Protein AF-A0A1H4WAS4-F1 (afdb_monomer_lite)

Sequence (135 aa):
MYQYRGNKPPATPAHDGMDPRARLAQAVQTIHRLKRAPAIRRWENVMRTPSPPPTVPNSRGKHRLNPAFTEWMMGQPAGWITAVDISANDQIKACGNGVVTQQALEALHRMAARQEQEGGADVSPRQAAVGEGLR

pLDDT: mean 79.79, std 19.8, range [29.06, 97.81]

Foldseek 3Di:
DDDPPDPDPPPDPPPPPDDPVVVVVVVVVVVVCVVCVVVQVVLCVVLVHHQDDQWDADPVRDTDGDLQNLCSVLSHDGCPQVVDPDDSVVSNVVSVPDHSPVVVVVVVVVVVVVVVVVVVPDPDPPPPPPPPDDD

Structure (mmCIF, N/CA/C/O backbone):
data_AF-A0A1H4WAS4-F1
#
_entry.id   AF-A0A1H4WAS4-F1
#
loop_
_atom_site.group_PDB
_atom_site.id
_atom_site.type_symbol
_atom_site.label_atom_id
_atom_site.label_alt_id
_atom_site.label_comp_id
_atom_site.label_asym_id
_atom_site.label_entity_id
_atom_site.label_seq_id
_atom_site.pdbx_PDB_ins_code
_atom_site.Cartn_x
_atom_site.Cartn_y
_atom_site.Cartn_z
_atom_site.occupancy
_atom_site.B_iso_or_equiv
_atom_site.auth_seq_id
_atom_site.auth_comp_id
_atom_site.auth_asym_id
_atom_site.auth_atom_id
_atom_site.pdbx_PDB_model_num
ATOM 1 N N . MET A 1 1 ? 17.628 -63.575 -19.846 1.00 36.03 1 MET A N 1
ATOM 2 C CA . MET A 1 1 ? 18.414 -62.565 -20.589 1.00 36.03 1 MET A CA 1
ATOM 3 C C . MET A 1 1 ? 17.472 -61.420 -20.952 1.00 36.03 1 MET A C 1
ATOM 5 O O . MET A 1 1 ? 16.776 -61.504 -21.952 1.00 36.03 1 MET A O 1
ATOM 9 N N . TYR A 1 2 ? 17.326 -60.425 -20.072 1.00 29.06 2 TYR A N 1
ATOM 10 C CA . TYR A 1 2 ? 16.412 -59.294 -20.284 1.00 29.06 2 TYR A CA 1
ATOM 11 C C . TYR A 1 2 ? 17.121 -58.235 -21.132 1.00 29.06 2 TYR A C 1
ATOM 13 O O . TYR A 1 2 ? 18.155 -57.711 -20.724 1.00 29.06 2 TYR A O 1
ATOM 21 N N . GLN A 1 3 ? 16.591 -57.939 -22.320 1.00 35.59 3 GLN A N 1
ATOM 22 C CA . GLN A 1 3 ? 17.115 -56.866 -23.159 1.00 35.59 3 GLN A CA 1
ATOM 23 C C . GLN A 1 3 ? 16.682 -55.514 -22.586 1.00 35.59 3 GLN A C 1
ATOM 25 O O . GLN A 1 3 ? 15.505 -55.157 -22.611 1.00 35.59 3 GLN A O 1
ATOM 30 N N . TYR A 1 4 ? 17.645 -54.762 -22.061 1.00 29.55 4 TYR A N 1
ATOM 31 C CA . TYR A 1 4 ? 17.459 -53.378 -21.646 1.00 29.55 4 TYR A CA 1
ATOM 32 C C . TYR A 1 4 ? 17.388 -52.505 -22.909 1.00 29.55 4 TYR A C 1
ATOM 34 O O . TYR A 1 4 ? 18.414 -52.148 -23.487 1.00 29.55 4 TYR A O 1
ATOM 42 N N . ARG A 1 5 ? 16.176 -52.181 -23.384 1.00 42.06 5 ARG A N 1
ATOM 43 C CA . ARG A 1 5 ? 15.999 -51.085 -24.349 1.00 42.06 5 ARG A CA 1
ATOM 44 C C . ARG A 1 5 ? 16.389 -49.795 -23.636 1.00 42.06 5 ARG A C 1
ATOM 46 O O . ARG A 1 5 ? 15.669 -49.332 -22.756 1.00 42.06 5 ARG A O 1
ATOM 53 N N . GLY A 1 6 ? 17.537 -49.233 -24.002 1.00 42.88 6 GLY A N 1
ATOM 54 C CA . GLY A 1 6 ? 17.961 -47.920 -23.538 1.00 42.88 6 GLY A CA 1
ATOM 55 C C . GLY A 1 6 ? 16.959 -46.863 -23.987 1.00 42.88 6 GLY A C 1
ATOM 56 O O . GLY A 1 6 ? 17.006 -46.404 -25.126 1.00 42.88 6 GLY A O 1
ATOM 57 N N . ASN A 1 7 ? 16.053 -46.466 -23.095 1.00 43.25 7 ASN A N 1
ATOM 58 C CA . ASN A 1 7 ? 15.333 -45.213 -23.257 1.00 43.25 7 ASN A CA 1
ATOM 59 C C . ASN A 1 7 ? 16.370 -44.095 -23.152 1.00 43.25 7 ASN A C 1
ATOM 61 O O . ASN A 1 7 ? 16.892 -43.816 -22.072 1.00 43.25 7 ASN A O 1
ATOM 65 N N . LYS A 1 8 ? 16.694 -43.481 -24.294 1.00 42.25 8 LYS A N 1
ATOM 66 C CA . LYS A 1 8 ? 17.424 -42.215 -24.335 1.00 42.25 8 LYS A CA 1
ATOM 67 C C . LYS A 1 8 ? 16.686 -41.253 -23.390 1.00 42.25 8 LYS A C 1
ATOM 69 O O . LYS A 1 8 ? 15.464 -41.140 -23.527 1.00 42.25 8 LYS A O 1
ATOM 74 N N . PRO A 1 9 ? 17.362 -40.616 -22.416 1.00 47.09 9 PRO A N 1
ATOM 75 C CA . PRO A 1 9 ? 16.702 -39.637 -21.564 1.00 47.09 9 PRO A CA 1
ATOM 76 C C . PRO A 1 9 ? 16.017 -38.591 -22.456 1.00 47.09 9 PRO A C 1
ATOM 78 O O . PRO A 1 9 ? 16.538 -38.300 -23.543 1.00 47.09 9 PRO A O 1
ATOM 81 N N . PRO A 1 10 ? 14.846 -38.063 -22.052 1.00 54.69 10 PRO A N 1
ATOM 82 C CA . PRO A 1 10 ? 14.182 -37.014 -22.812 1.00 54.69 10 PRO A CA 1
ATOM 83 C C . PRO A 1 10 ? 15.197 -35.907 -23.082 1.00 54.69 10 PRO A C 1
ATOM 85 O O . PRO A 1 10 ? 15.991 -35.567 -22.201 1.00 54.69 10 PRO A O 1
ATOM 88 N N . ALA A 1 11 ? 15.218 -35.411 -24.320 1.00 48.88 11 ALA A N 1
ATOM 89 C CA . ALA A 1 11 ? 16.134 -34.356 -24.718 1.00 48.88 11 ALA A CA 1
ATOM 90 C C . ALA A 1 11 ? 16.062 -33.229 -23.683 1.00 48.88 11 ALA A C 1
ATOM 92 O O . ALA A 1 11 ? 14.972 -32.739 -23.380 1.00 48.88 11 ALA A O 1
ATOM 93 N N . THR A 1 12 ? 17.213 -32.856 -23.118 1.00 56.09 12 THR A N 1
ATOM 94 C CA . THR A 1 12 ? 17.333 -31.661 -22.286 1.00 56.09 12 THR A CA 1
ATOM 95 C C . THR A 1 12 ? 16.646 -30.524 -23.044 1.00 56.09 12 THR A C 1
ATOM 97 O O . THR A 1 12 ? 16.983 -30.335 -24.220 1.00 56.09 12 THR A O 1
ATOM 100 N N . PRO A 1 13 ? 15.661 -29.812 -22.455 1.00 53.53 13 PRO A N 1
ATOM 101 C CA . PRO A 1 13 ? 15.037 -28.698 -23.148 1.00 53.53 13 PRO A CA 1
ATOM 102 C C . PRO A 1 13 ? 16.149 -27.766 -23.616 1.00 53.53 13 PRO A C 1
ATOM 104 O O . PRO A 1 13 ? 17.082 -27.497 -22.853 1.00 53.53 13 PRO A O 1
ATOM 107 N N . ALA A 1 14 ? 16.091 -27.364 -24.890 1.00 54.62 14 ALA A N 1
ATOM 108 C CA . ALA A 1 14 ? 17.076 -26.476 -25.488 1.00 54.62 14 ALA A CA 1
ATOM 109 C C . ALA A 1 14 ? 17.350 -25.329 -24.511 1.00 54.62 14 ALA A C 1
ATOM 111 O O . ALA A 1 14 ? 16.407 -24.697 -24.031 1.00 54.62 14 ALA A O 1
ATOM 112 N N . HIS A 1 15 ? 18.621 -25.116 -24.161 1.00 54.97 15 HIS A N 1
ATOM 113 C CA . HIS A 1 15 ? 19.000 -24.008 -23.298 1.00 54.97 15 HIS A CA 1
ATOM 114 C C . HIS A 1 15 ? 18.486 -22.726 -23.959 1.00 54.97 15 HIS A C 1
ATOM 116 O O . HIS A 1 15 ? 19.026 -22.299 -24.973 1.00 54.97 15 HIS A O 1
ATOM 122 N N . ASP A 1 16 ? 17.456 -22.118 -23.374 1.00 66.75 16 ASP A N 1
ATOM 123 C CA . ASP A 1 16 ? 16.854 -20.821 -23.729 1.00 66.75 16 ASP A CA 1
ATOM 124 C C . ASP A 1 16 ? 17.844 -19.631 -23.654 1.00 66.75 16 ASP A C 1
ATOM 126 O O . ASP A 1 16 ? 17.442 -18.476 -23.566 1.00 66.75 16 ASP A O 1
ATOM 130 N N . GLY A 1 17 ? 19.154 -19.900 -23.635 1.00 69.56 17 GLY A N 1
ATOM 131 C CA . GLY A 1 17 ? 20.230 -18.924 -23.496 1.00 69.56 17 GLY A CA 1
ATOM 132 C C . GLY A 1 17 ? 20.356 -18.315 -22.100 1.00 69.56 17 GLY A C 1
ATOM 133 O O . GLY A 1 17 ? 21.346 -17.642 -21.831 1.00 69.56 17 GLY A O 1
ATOM 134 N N . MET A 1 18 ? 19.408 -18.557 -21.188 1.00 63.59 18 MET A N 1
ATOM 135 C CA . MET A 1 18 ? 19.419 -17.916 -19.878 1.00 63.59 18 MET A CA 1
ATOM 136 C C . MET A 1 18 ? 20.540 -18.479 -18.994 1.00 63.59 18 MET A C 1
ATOM 138 O O . MET A 1 18 ? 20.740 -19.695 -18.907 1.00 63.59 18 MET A O 1
ATOM 142 N N . ASP A 1 19 ? 21.256 -17.605 -18.288 1.00 84.38 19 ASP A N 1
ATOM 143 C CA . ASP A 1 19 ? 22.200 -18.008 -17.242 1.00 84.38 19 ASP A CA 1
ATOM 144 C C . ASP A 1 19 ? 21.472 -18.898 -16.205 1.00 84.38 19 ASP A C 1
ATOM 146 O O . ASP A 1 19 ? 20.433 -18.487 -15.669 1.00 84.38 19 ASP A O 1
ATOM 150 N N . PRO A 1 20 ? 21.971 -20.113 -15.894 1.00 76.25 20 PRO A N 1
ATOM 151 C CA . PRO A 1 20 ? 21.416 -20.975 -14.850 1.00 76.25 20 PRO A CA 1
ATOM 152 C C . PRO A 1 20 ? 21.151 -20.267 -13.513 1.00 76.25 20 PRO A C 1
ATOM 154 O O . PRO A 1 20 ? 20.151 -20.566 -12.855 1.00 76.25 20 PRO A O 1
ATOM 157 N N . ARG A 1 21 ? 21.987 -19.293 -13.122 1.00 73.44 21 ARG A N 1
ATOM 158 C CA . ARG A 1 21 ? 21.761 -18.500 -11.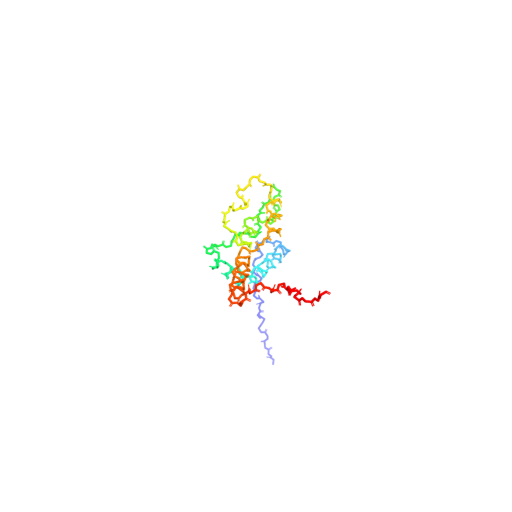899 1.00 73.44 21 ARG A CA 1
ATOM 159 C C . ARG A 1 21 ? 20.552 -17.582 -12.027 1.00 73.44 21 ARG A C 1
ATOM 161 O O . ARG A 1 21 ? 19.767 -17.464 -11.086 1.00 73.44 21 ARG A O 1
ATOM 168 N N . ALA A 1 22 ? 20.369 -16.972 -13.192 1.00 72.94 22 ALA A N 1
ATOM 169 C CA . ALA A 1 22 ? 19.217 -16.127 -13.464 1.00 72.94 22 ALA A CA 1
ATOM 170 C C . ALA A 1 22 ? 17.912 -16.942 -13.533 1.00 72.94 22 ALA A C 1
ATOM 172 O O . ALA A 1 22 ? 16.896 -16.500 -12.994 1.00 72.94 22 ALA A O 1
ATOM 173 N N . ARG A 1 23 ? 17.949 -18.173 -14.073 1.00 71.06 23 ARG A N 1
ATOM 174 C CA . ARG A 1 23 ? 16.802 -19.103 -14.012 1.00 71.06 23 ARG A CA 1
ATOM 175 C C . ARG A 1 23 ? 16.411 -19.430 -12.570 1.00 71.06 23 ARG A C 1
ATOM 177 O O . ARG A 1 23 ? 15.233 -19.355 -12.226 1.00 71.06 23 ARG A O 1
ATOM 184 N N . LEU A 1 24 ? 17.387 -19.751 -11.714 1.00 65.88 24 LEU A N 1
ATOM 185 C CA . LEU A 1 24 ? 17.131 -20.030 -10.298 1.00 65.88 24 LEU A CA 1
ATOM 186 C C . LEU A 1 24 ? 16.523 -18.811 -9.588 1.00 65.88 24 LEU A C 1
ATOM 188 O O . LEU A 1 24 ? 15.538 -18.950 -8.864 1.00 65.88 24 LEU A O 1
ATOM 192 N N . ALA A 1 25 ? 17.057 -17.612 -9.834 1.00 68.75 25 ALA A N 1
ATOM 193 C CA . ALA A 1 25 ? 16.523 -16.376 -9.267 1.00 68.75 25 ALA A CA 1
ATOM 194 C C . ALA A 1 25 ? 15.061 -16.130 -9.683 1.00 68.75 25 ALA A C 1
ATOM 196 O O . ALA A 1 25 ? 14.225 -15.797 -8.838 1.00 68.75 25 ALA A O 1
ATOM 197 N N . GLN A 1 26 ? 14.723 -16.349 -10.957 1.00 73.12 26 GLN A N 1
ATOM 198 C CA . GLN A 1 26 ? 13.359 -16.178 -11.456 1.00 73.12 26 GLN A CA 1
ATOM 199 C C . GLN A 1 26 ? 12.391 -17.243 -10.920 1.00 73.12 26 GLN A C 1
ATOM 201 O O . GLN A 1 26 ? 11.256 -16.920 -10.555 1.00 73.12 26 GLN A O 1
ATOM 206 N N . ALA A 1 27 ? 12.838 -18.495 -10.792 1.00 64.94 27 ALA A N 1
ATOM 207 C CA . ALA A 1 27 ? 12.056 -19.565 -10.176 1.00 64.94 27 ALA A CA 1
ATOM 208 C C . ALA A 1 27 ? 11.753 -19.264 -8.697 1.00 64.94 27 ALA A C 1
ATOM 210 O O . ALA A 1 27 ? 10.601 -19.351 -8.274 1.00 64.94 27 ALA A O 1
ATOM 211 N N . VAL A 1 28 ? 12.751 -18.818 -7.924 1.00 66.69 28 VAL A N 1
ATOM 212 C CA . VAL A 1 28 ? 12.579 -18.426 -6.513 1.00 66.69 28 VAL A CA 1
ATOM 213 C C . VAL A 1 28 ? 11.608 -17.250 -6.372 1.00 66.69 28 VAL A C 1
ATOM 215 O O . VAL A 1 28 ? 10.709 -17.289 -5.528 1.00 66.69 28 VAL A O 1
ATOM 218 N N . GLN A 1 29 ? 11.723 -16.223 -7.220 1.00 69.38 29 GLN A N 1
ATOM 219 C CA . GLN A 1 29 ? 10.774 -15.103 -7.232 1.00 69.38 29 GLN A CA 1
ATOM 220 C C . GLN A 1 29 ? 9.348 -15.558 -7.563 1.00 69.38 29 GLN A C 1
ATOM 222 O O . GLN A 1 29 ? 8.391 -15.116 -6.922 1.00 6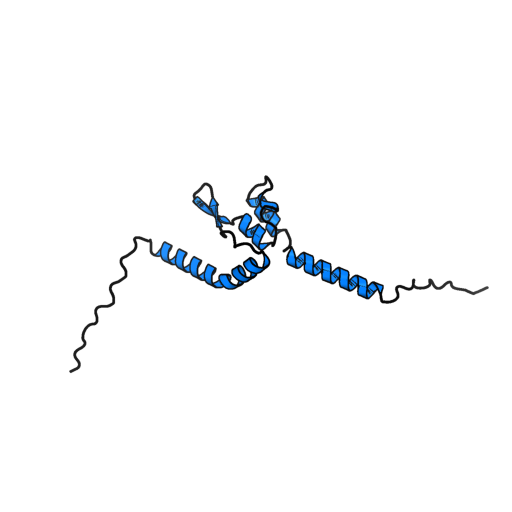9.38 29 GLN A O 1
ATOM 227 N N . THR A 1 30 ? 9.204 -16.479 -8.517 1.00 68.12 30 THR A N 1
ATOM 228 C CA . THR A 1 30 ? 7.911 -17.064 -8.890 1.00 68.12 30 THR A CA 1
ATOM 229 C C . THR A 1 30 ? 7.304 -17.837 -7.719 1.00 68.12 30 THR A C 1
ATOM 231 O O . THR A 1 30 ? 6.153 -17.593 -7.365 1.00 68.12 30 THR A O 1
ATOM 234 N N . ILE A 1 31 ? 8.082 -18.686 -7.040 1.00 66.81 31 ILE A N 1
ATOM 235 C CA . ILE A 1 31 ? 7.636 -19.435 -5.853 1.00 66.81 31 ILE A CA 1
ATOM 236 C C . ILE A 1 31 ? 7.191 -18.482 -4.733 1.00 66.81 31 ILE A C 1
ATOM 238 O O . ILE A 1 31 ? 6.126 -18.673 -4.143 1.00 66.81 31 ILE A O 1
ATOM 242 N N . HIS A 1 32 ? 7.950 -17.417 -4.458 1.00 69.62 32 HIS A N 1
ATOM 243 C CA . HIS A 1 32 ? 7.567 -16.414 -3.459 1.00 69.62 32 HIS A CA 1
ATOM 244 C C . HIS A 1 32 ? 6.270 -15.682 -3.818 1.00 69.62 32 HIS A C 1
ATOM 246 O O . HIS A 1 32 ? 5.430 -15.455 -2.941 1.00 69.62 32 HIS A O 1
ATOM 252 N N . ARG A 1 33 ? 6.079 -15.345 -5.099 1.00 68.38 33 ARG A N 1
ATOM 253 C CA . ARG A 1 33 ? 4.837 -14.739 -5.590 1.00 68.38 33 ARG A CA 1
ATOM 254 C C . ARG A 1 33 ? 3.660 -15.692 -5.414 1.00 68.38 33 ARG A C 1
ATOM 256 O O . ARG A 1 33 ? 2.636 -15.286 -4.872 1.00 68.38 33 ARG A O 1
ATOM 263 N N . LEU A 1 34 ? 3.821 -16.958 -5.797 1.00 72.81 34 LEU A N 1
ATOM 264 C CA . LEU A 1 34 ? 2.788 -17.986 -5.654 1.00 72.81 34 LEU A CA 1
ATOM 265 C C . LEU A 1 34 ? 2.410 -18.212 -4.185 1.00 72.81 34 LEU A C 1
ATOM 267 O O . LEU A 1 34 ? 1.224 -18.255 -3.864 1.00 72.81 34 LEU A O 1
ATOM 271 N N . LYS A 1 35 ? 3.393 -18.240 -3.276 1.00 84.12 35 LYS A N 1
ATOM 272 C CA . LYS A 1 35 ? 3.160 -18.373 -1.828 1.00 84.12 35 LYS A CA 1
ATOM 273 C C . LYS A 1 35 ? 2.304 -17.237 -1.255 1.00 84.12 35 LYS A C 1
ATOM 275 O O . LYS A 1 35 ? 1.513 -17.465 -0.345 1.00 84.12 35 LYS A O 1
ATOM 280 N N . ARG A 1 36 ? 2.450 -16.012 -1.771 1.00 82.25 36 ARG A N 1
ATOM 281 C CA . ARG A 1 36 ? 1.699 -14.827 -1.308 1.00 82.25 36 ARG A CA 1
ATOM 282 C C . ARG A 1 36 ? 0.417 -14.567 -2.104 1.00 82.25 36 ARG A C 1
ATOM 284 O O . ARG A 1 36 ? -0.410 -13.773 -1.665 1.00 82.25 36 ARG A O 1
ATOM 291 N N . ALA A 1 37 ? 0.213 -15.250 -3.230 1.00 87.38 37 ALA A N 1
ATOM 292 C CA . ALA A 1 37 ? -0.906 -15.013 -4.138 1.00 87.38 37 ALA A CA 1
ATOM 293 C C . ALA A 1 37 ? -2.300 -15.092 -3.476 1.00 87.38 37 ALA A C 1
ATOM 295 O O . ALA A 1 37 ? -3.131 -14.241 -3.788 1.00 87.38 37 ALA A O 1
ATOM 296 N N . PRO A 1 38 ? -2.591 -16.017 -2.535 1.00 93.12 38 PRO A N 1
ATOM 297 C CA . PRO A 1 38 ? -3.882 -16.016 -1.841 1.00 93.12 38 PRO A CA 1
ATOM 298 C C . PRO A 1 38 ? -4.118 -14.766 -0.983 1.00 93.12 38 PRO A C 1
ATOM 300 O O . PRO A 1 38 ? -5.247 -14.297 -0.874 1.00 93.12 38 PRO A O 1
ATOM 303 N N . ALA A 1 39 ? -3.070 -14.217 -0.361 1.00 92.31 39 ALA A N 1
ATOM 304 C CA . ALA A 1 39 ? -3.175 -12.983 0.416 1.00 92.31 39 ALA A CA 1
ATOM 305 C C . ALA A 1 39 ? -3.388 -11.773 -0.499 1.00 92.31 39 ALA A C 1
ATOM 307 O O . ALA A 1 39 ? -4.272 -10.967 -0.228 1.00 92.31 39 ALA A O 1
ATOM 308 N N . ILE A 1 40 ? -2.647 -11.712 -1.610 1.00 92.38 40 ILE A N 1
ATOM 309 C CA . ILE A 1 40 ? -2.797 -10.662 -2.623 1.00 92.38 40 ILE A CA 1
ATOM 310 C C . ILE A 1 40 ? -4.231 -10.647 -3.159 1.00 92.38 40 ILE A C 1
ATOM 312 O O . ILE A 1 40 ? -4.876 -9.614 -3.071 1.00 92.38 40 ILE A O 1
ATOM 316 N N . ARG A 1 41 ? -4.779 -11.796 -3.582 1.00 94.38 41 ARG A N 1
ATOM 317 C CA . ARG A 1 41 ? -6.161 -11.880 -4.093 1.00 94.38 41 ARG A CA 1
ATOM 318 C C . ARG A 1 41 ? -7.214 -11.432 -3.083 1.00 94.38 41 ARG A C 1
ATOM 320 O O . ARG A 1 41 ? -8.171 -10.753 -3.439 1.00 94.38 41 ARG A O 1
ATOM 327 N N . ARG A 1 42 ? -7.057 -11.813 -1.809 1.00 96.06 42 ARG A N 1
ATOM 328 C CA . ARG A 1 42 ? -7.962 -11.341 -0.749 1.00 96.06 42 ARG A CA 1
ATOM 329 C C . ARG A 1 42 ? -7.901 -9.824 -0.615 1.00 96.06 42 ARG A C 1
ATOM 331 O O . ARG A 1 42 ? -8.944 -9.196 -0.489 1.00 96.06 42 ARG A O 1
ATOM 338 N N . TRP A 1 43 ? -6.703 -9.250 -0.668 1.00 95.88 43 TRP A N 1
ATOM 339 C CA . TRP A 1 43 ? -6.536 -7.807 -0.562 1.00 95.88 43 TRP A CA 1
ATOM 340 C C . TRP A 1 43 ? -7.025 -7.059 -1.804 1.00 95.88 43 TRP A C 1
ATOM 342 O O . TRP A 1 43 ? -7.675 -6.037 -1.656 1.00 95.88 43 TRP A O 1
ATOM 352 N N . GLU A 1 44 ? -6.837 -7.600 -3.009 1.00 96.56 44 GLU A N 1
ATOM 353 C CA . GLU A 1 44 ? -7.422 -7.058 -4.247 1.00 96.56 44 GLU A CA 1
ATOM 354 C C . GLU A 1 44 ? -8.950 -6.974 -4.160 1.00 96.56 44 GLU A C 1
ATOM 356 O O . GLU A 1 44 ? -9.533 -5.964 -4.549 1.00 96.56 44 GLU A O 1
ATOM 361 N N . ASN A 1 45 ? -9.600 -7.984 -3.571 1.00 97.00 45 ASN A N 1
ATOM 362 C CA . ASN A 1 45 ? -11.045 -7.952 -3.332 1.00 97.00 45 ASN A CA 1
ATOM 363 C C . ASN A 1 45 ? -11.452 -6.871 -2.317 1.00 97.00 45 ASN A C 1
ATOM 365 O O . ASN A 1 45 ? -12.458 -6.197 -2.525 1.00 97.00 45 ASN A O 1
ATOM 369 N N . VAL A 1 46 ? -10.682 -6.690 -1.237 1.00 96.06 46 VAL A N 1
ATOM 370 C CA . VAL A 1 46 ? -10.930 -5.634 -0.235 1.00 96.06 46 VAL A CA 1
ATOM 371 C C . VAL A 1 46 ? -10.738 -4.245 -0.847 1.00 96.06 46 VAL A C 1
ATOM 373 O O . VAL A 1 46 ? -11.588 -3.374 -0.684 1.00 96.06 46 VAL A O 1
ATOM 376 N N . MET A 1 47 ? -9.647 -4.058 -1.587 1.00 95.75 47 MET A N 1
ATOM 377 C CA . MET A 1 47 ? -9.259 -2.788 -2.199 1.00 95.75 47 MET A CA 1
ATOM 378 C C . MET A 1 47 ? -10.026 -2.467 -3.482 1.00 95.75 47 MET A C 1
ATOM 380 O O . MET A 1 47 ? -9.939 -1.343 -3.970 1.00 95.75 47 MET A O 1
ATOM 384 N N . ARG A 1 48 ? -10.731 -3.450 -4.060 1.00 96.38 48 ARG A N 1
ATOM 385 C CA . ARG A 1 48 ? -11.412 -3.371 -5.367 1.00 96.38 48 ARG A CA 1
ATOM 386 C C . ARG A 1 48 ? -10.506 -2.864 -6.495 1.00 96.38 48 ARG A C 1
ATOM 388 O O . ARG A 1 48 ? -10.969 -2.258 -7.457 1.00 96.38 48 ARG A O 1
ATOM 395 N N . THR A 1 49 ? -9.209 -3.114 -6.371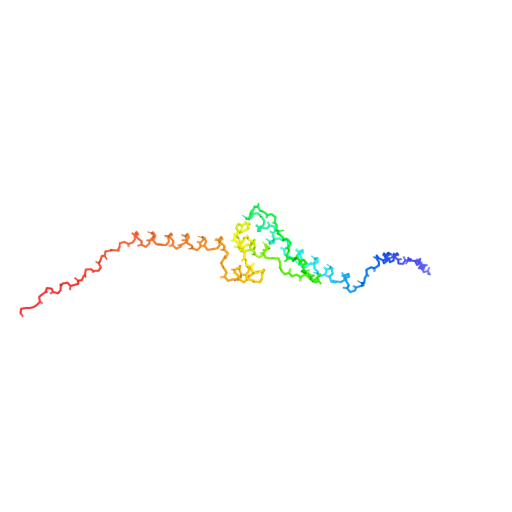 1.00 94.06 49 THR A N 1
ATOM 396 C CA . THR A 1 49 ? -8.170 -2.687 -7.309 1.00 94.06 49 THR A CA 1
ATOM 397 C C . THR A 1 49 ? -7.105 -3.778 -7.411 1.00 94.06 49 THR A C 1
ATOM 399 O O . THR A 1 49 ? -6.831 -4.455 -6.414 1.00 94.06 49 THR A O 1
ATOM 402 N N . PRO A 1 50 ? -6.505 -3.983 -8.599 1.00 94.19 50 PRO A N 1
ATOM 403 C CA . PRO A 1 50 ? -5.438 -4.961 -8.767 1.00 94.19 50 PRO A CA 1
ATOM 404 C C . PRO A 1 50 ? -4.182 -4.539 -8.003 1.00 94.19 50 PRO A C 1
ATOM 406 O O . PRO A 1 50 ? -3.903 -3.350 -7.840 1.00 94.19 50 PRO A O 1
ATOM 409 N N . SER A 1 51 ? -3.390 -5.520 -7.577 1.00 94.50 51 SER A N 1
ATOM 410 C CA . SER A 1 51 ? -2.136 -5.263 -6.881 1.00 94.50 51 SER A CA 1
ATOM 411 C C . SER A 1 51 ? -1.112 -4.608 -7.819 1.00 94.50 51 SER A C 1
ATOM 413 O O . SER A 1 51 ? -0.804 -5.174 -8.876 1.00 94.50 51 SER A O 1
ATOM 415 N N . PRO A 1 52 ? -0.535 -3.448 -7.454 1.00 94.88 52 PRO A N 1
ATOM 416 C CA . PRO A 1 52 ? 0.558 -2.863 -8.220 1.00 94.88 52 PRO A CA 1
ATOM 417 C C . PRO A 1 52 ? 1.790 -3.787 -8.240 1.00 94.88 52 PRO A C 1
ATOM 419 O O . PRO A 1 52 ? 1.970 -4.610 -7.337 1.00 94.88 52 PRO A O 1
ATOM 422 N N . PRO A 1 53 ? 2.703 -3.647 -9.219 1.00 91.44 53 PRO A N 1
ATOM 423 C CA . PRO A 1 53 ? 3.958 -4.391 -9.206 1.00 91.44 53 PRO A CA 1
ATOM 424 C C . PRO A 1 53 ? 4.730 -4.118 -7.907 1.00 91.44 53 PRO A C 1
ATOM 426 O O . PRO A 1 53 ? 4.894 -2.950 -7.552 1.00 91.44 53 PRO A O 1
ATOM 429 N N . PRO A 1 54 ? 5.252 -5.142 -7.208 1.00 90.19 54 PRO A N 1
ATOM 430 C CA . PRO A 1 54 ? 5.919 -4.945 -5.922 1.00 90.19 54 PRO A CA 1
ATOM 431 C C . PRO A 1 54 ? 7.233 -4.171 -6.049 1.00 90.19 54 PRO A C 1
ATOM 433 O O . PRO A 1 54 ? 7.669 -3.514 -5.108 1.00 90.19 54 PRO A O 1
ATOM 436 N N . THR A 1 55 ? 7.877 -4.227 -7.214 1.00 91.69 55 THR A N 1
ATOM 437 C CA . THR A 1 55 ? 9.094 -3.473 -7.500 1.00 91.69 55 THR A CA 1
ATOM 438 C C . THR A 1 55 ? 9.003 -2.783 -8.850 1.00 91.69 55 THR A C 1
ATOM 440 O O . THR A 1 55 ? 8.304 -3.239 -9.754 1.00 91.69 55 THR A O 1
ATOM 443 N N . VAL A 1 56 ? 9.742 -1.687 -8.984 1.00 88.62 56 VAL A N 1
ATOM 444 C CA . VAL A 1 56 ? 9.904 -0.926 -10.227 1.00 88.62 56 VAL A CA 1
ATOM 445 C C . VAL A 1 56 ? 11.391 -0.683 -10.492 1.00 88.62 56 VAL A C 1
ATOM 447 O O . VAL A 1 56 ? 12.168 -0.580 -9.535 1.00 88.62 56 VAL A O 1
ATOM 450 N N . PRO A 1 57 ? 11.826 -0.591 -11.759 1.00 87.81 57 PRO A N 1
ATOM 451 C CA . PRO A 1 57 ? 13.193 -0.202 -12.079 1.00 87.81 57 PRO A CA 1
ATOM 452 C C . PRO A 1 57 ? 13.530 1.187 -11.516 1.00 87.81 57 PRO A C 1
ATOM 454 O O . PRO A 1 57 ? 12.686 2.083 -11.450 1.00 87.81 57 PRO A O 1
ATOM 457 N N . ASN A 1 58 ? 14.775 1.378 -11.093 1.00 84.81 58 ASN A N 1
ATOM 458 C CA . ASN A 1 58 ? 15.337 2.693 -10.806 1.00 84.81 58 ASN A CA 1
ATOM 459 C C . ASN A 1 58 ? 16.104 3.235 -12.025 1.00 84.81 58 ASN A C 1
ATOM 461 O O . ASN A 1 58 ? 16.300 2.529 -13.013 1.00 84.81 58 ASN A O 1
ATOM 465 N N . SER A 1 59 ? 16.590 4.475 -11.934 1.00 80.88 59 SER A N 1
ATOM 466 C CA . SER A 1 59 ? 17.364 5.135 -13.000 1.00 80.88 59 SER A CA 1
ATOM 467 C C . SER A 1 59 ? 18.662 4.412 -13.388 1.00 80.88 59 SER A C 1
ATOM 469 O O . SER A 1 59 ? 19.234 4.701 -14.430 1.00 80.88 59 SER A O 1
ATOM 471 N N . ARG A 1 60 ? 19.126 3.459 -12.570 1.00 84.12 60 ARG A N 1
ATOM 472 C CA . ARG A 1 60 ? 20.320 2.630 -12.800 1.00 84.12 60 ARG A CA 1
ATOM 473 C C . ARG A 1 60 ? 19.968 1.181 -13.171 1.00 84.12 60 ARG A C 1
ATOM 475 O O . ARG A 1 60 ? 20.817 0.304 -13.050 1.00 84.12 60 ARG A O 1
ATOM 482 N N . GLY A 1 61 ? 18.710 0.904 -13.526 1.00 79.31 61 GLY A N 1
ATOM 483 C CA . GLY A 1 61 ? 18.227 -0.425 -13.918 1.00 79.31 61 GLY A CA 1
ATOM 484 C C . GLY A 1 61 ? 18.070 -1.443 -12.779 1.00 79.31 61 GLY A C 1
ATOM 485 O O . GLY A 1 61 ? 17.639 -2.565 -13.025 1.00 79.31 61 GLY A O 1
ATOM 486 N N . LYS A 1 62 ? 18.371 -1.086 -11.521 1.00 85.00 62 LYS A N 1
ATOM 487 C CA . LYS A 1 62 ? 18.110 -1.960 -10.363 1.00 85.00 62 LYS A CA 1
ATOM 488 C C . LYS A 1 62 ? 16.652 -1.836 -9.924 1.00 85.00 62 LYS A C 1
ATOM 490 O O . LYS A 1 62 ? 16.105 -0.739 -9.887 1.00 85.00 62 LYS A O 1
ATOM 495 N N . HIS A 1 63 ? 16.036 -2.943 -9.523 1.00 84.38 63 HIS A N 1
ATOM 496 C CA . HIS A 1 63 ? 14.685 -2.926 -8.964 1.00 84.38 63 HIS A CA 1
ATOM 497 C C . HIS A 1 63 ? 14.683 -2.325 -7.554 1.00 84.38 63 HIS A C 1
ATOM 499 O O . HIS A 1 63 ? 15.483 -2.715 -6.704 1.00 84.38 63 HIS A O 1
ATOM 505 N N . ARG A 1 64 ? 13.760 -1.397 -7.299 1.00 89.56 64 ARG A N 1
ATOM 506 C CA . ARG A 1 64 ? 13.456 -0.853 -5.969 1.00 89.56 64 ARG A CA 1
ATOM 507 C C . ARG A 1 64 ? 12.000 -1.136 -5.607 1.00 89.56 64 ARG A C 1
ATOM 509 O O . ARG A 1 64 ? 11.195 -1.403 -6.497 1.00 89.56 64 ARG A O 1
ATOM 516 N N . LEU A 1 65 ? 11.664 -1.067 -4.320 1.00 92.69 65 LEU A N 1
ATOM 517 C CA . LEU A 1 65 ? 10.277 -1.178 -3.860 1.00 92.69 65 LEU A CA 1
ATOM 518 C C . LEU A 1 65 ? 9.414 -0.108 -4.547 1.00 92.69 65 LEU A C 1
ATOM 520 O O . LEU A 1 65 ? 9.839 1.041 -4.671 1.00 92.69 65 LEU A O 1
ATOM 524 N N . ASN A 1 66 ? 8.232 -0.500 -5.017 1.00 94.56 66 ASN A N 1
ATOM 525 C CA . ASN A 1 66 ? 7.284 0.411 -5.646 1.00 94.56 66 ASN A CA 1
ATOM 526 C C . ASN A 1 66 ? 6.465 1.148 -4.570 1.00 94.56 66 ASN A C 1
ATOM 528 O O . ASN A 1 66 ? 5.704 0.484 -3.865 1.00 94.56 66 ASN A O 1
ATOM 532 N N . PRO A 1 67 ? 6.555 2.486 -4.446 1.00 96.38 67 PRO A N 1
ATOM 533 C CA . PRO A 1 67 ? 5.757 3.232 -3.473 1.00 96.38 67 PRO A CA 1
ATOM 534 C C . PRO A 1 67 ? 4.247 3.002 -3.619 1.00 96.38 67 PRO A C 1
ATOM 536 O O . PRO A 1 67 ? 3.569 2.837 -2.612 1.00 96.38 67 PRO A O 1
ATOM 539 N N . ALA A 1 68 ? 3.734 2.881 -4.851 1.00 97.00 68 ALA A N 1
ATOM 540 C CA . ALA A 1 68 ? 2.312 2.623 -5.099 1.00 97.00 68 ALA A CA 1
ATOM 541 C C . ALA A 1 68 ? 1.862 1.249 -4.578 1.00 97.00 68 ALA A C 1
ATOM 543 O O . ALA A 1 68 ? 0.740 1.092 -4.106 1.00 97.00 68 ALA A O 1
ATOM 544 N N . PHE A 1 69 ? 2.747 0.248 -4.619 1.00 96.38 69 PHE A N 1
ATOM 545 C CA . PHE A 1 69 ? 2.468 -1.051 -4.010 1.00 96.38 69 PHE A CA 1
ATOM 546 C C . PHE A 1 69 ? 2.392 -0.945 -2.485 1.00 96.38 69 PHE A C 1
ATOM 548 O O . PHE A 1 69 ? 1.488 -1.521 -1.884 1.00 96.38 69 PHE A O 1
ATOM 555 N N . THR A 1 70 ? 3.300 -0.192 -1.858 1.00 96.50 70 THR A N 1
ATOM 556 C CA . THR A 1 70 ? 3.280 0.023 -0.405 1.00 96.50 70 THR A CA 1
ATOM 557 C C . THR A 1 70 ? 2.040 0.809 0.029 1.00 96.50 70 THR A C 1
ATOM 559 O O . THR A 1 70 ? 1.387 0.416 0.987 1.00 96.50 70 THR A O 1
ATOM 562 N N . GLU A 1 71 ? 1.660 1.861 -0.698 1.00 97.44 71 GLU A N 1
ATOM 563 C CA . GLU A 1 71 ? 0.428 2.629 -0.459 1.00 97.44 71 GLU A CA 1
ATOM 564 C C . GLU A 1 71 ? -0.820 1.731 -0.522 1.00 97.44 71 GLU A C 1
ATOM 566 O O . GLU A 1 71 ? -1.644 1.728 0.396 1.00 97.44 71 GLU A O 1
ATOM 571 N N . TRP A 1 72 ? -0.904 0.885 -1.554 1.00 97.38 72 TRP A N 1
ATOM 572 C CA . TRP A 1 72 ? -1.972 -0.102 -1.711 1.00 97.38 72 TRP A CA 1
ATOM 573 C C . TRP A 1 72 ? -1.989 -1.139 -0.579 1.00 97.38 72 TRP A C 1
ATOM 575 O O . TRP A 1 72 ? -3.056 -1.485 -0.069 1.00 97.38 72 TRP A O 1
ATOM 585 N N . MET A 1 73 ? -0.820 -1.617 -0.134 1.00 96.25 73 MET A N 1
ATOM 586 C CA . MET A 1 73 ? -0.716 -2.521 1.020 1.00 96.25 73 MET A CA 1
ATOM 587 C C . MET A 1 73 ? -1.252 -1.889 2.308 1.00 96.25 73 MET A C 1
ATOM 589 O O . MET A 1 73 ? -1.854 -2.590 3.116 1.00 96.25 73 MET A O 1
ATOM 593 N N . MET A 1 74 ? -1.059 -0.580 2.489 1.00 97.38 74 MET A N 1
ATOM 594 C CA . MET A 1 74 ? -1.568 0.162 3.648 1.00 97.38 74 MET A CA 1
ATOM 595 C C . MET A 1 74 ? -3.066 0.479 3.549 1.00 97.38 74 MET A C 1
ATOM 597 O O . MET A 1 74 ? -3.627 1.106 4.446 1.00 97.38 74 MET A O 1
ATOM 601 N N . GLY A 1 75 ? -3.731 0.033 2.482 1.00 96.94 75 GLY A N 1
ATOM 602 C CA . GLY A 1 75 ? -5.167 0.192 2.320 1.00 96.94 75 GLY A CA 1
ATOM 603 C C . GLY A 1 75 ? -5.602 1.593 1.916 1.00 96.94 75 GLY A C 1
ATOM 604 O O . GLY A 1 75 ? -6.769 1.936 2.106 1.00 96.94 75 GLY A O 1
ATOM 605 N N . GLN A 1 76 ? -4.675 2.396 1.393 1.00 96.25 76 GLN A N 1
ATOM 606 C CA . GLN A 1 76 ? -4.934 3.773 0.991 1.00 96.25 76 GLN A CA 1
ATOM 607 C C . GLN A 1 76 ? -5.507 3.845 -0.435 1.00 96.25 76 GLN A C 1
ATOM 609 O O . GLN A 1 76 ? -5.190 2.987 -1.268 1.00 96.25 76 GLN A O 1
ATOM 614 N N . PRO A 1 77 ? -6.327 4.866 -0.749 1.00 95.00 77 PRO A N 1
ATOM 615 C CA . PRO A 1 77 ? -6.688 5.181 -2.126 1.00 95.00 77 PRO A CA 1
ATOM 616 C C . PRO A 1 77 ? -5.446 5.472 -2.974 1.00 95.00 77 PRO A C 1
ATOM 618 O O . PRO A 1 77 ? -4.470 6.032 -2.476 1.00 95.00 77 PRO A O 1
ATOM 621 N N . ALA A 1 78 ? -5.508 5.141 -4.265 1.00 96.00 78 ALA A N 1
ATOM 622 C CA . ALA A 1 78 ? -4.417 5.421 -5.190 1.00 96.00 78 ALA A CA 1
ATOM 623 C C . ALA A 1 78 ? -4.109 6.928 -5.247 1.00 96.00 78 ALA A C 1
ATOM 625 O O . ALA A 1 78 ? -5.008 7.745 -5.445 1.00 96.00 78 ALA A O 1
ATOM 626 N N . GLY A 1 79 ? -2.836 7.279 -5.098 1.00 96.44 79 GLY A N 1
ATOM 627 C CA . GLY A 1 79 ? -2.349 8.654 -5.081 1.00 96.44 79 GLY A CA 1
ATOM 628 C C . GLY A 1 79 ? -2.350 9.316 -3.703 1.00 96.44 79 GLY A C 1
ATOM 629 O O . GLY A 1 79 ? -1.849 10.430 -3.602 1.00 96.44 79 GLY A O 1
ATOM 630 N N . TRP A 1 80 ? -2.849 8.670 -2.640 1.00 96.69 80 TRP A N 1
ATOM 631 C CA . TRP A 1 80 ? -2.953 9.300 -1.313 1.00 96.69 80 TRP A CA 1
ATOM 632 C C . TRP A 1 80 ? -1.609 9.827 -0.782 1.00 96.69 80 TRP A C 1
ATOM 634 O O . TRP A 1 80 ? -1.543 10.911 -0.210 1.00 96.69 80 TRP A O 1
ATOM 644 N N . ILE A 1 81 ? -0.527 9.076 -0.997 1.00 97.19 81 ILE A N 1
ATOM 645 C CA . ILE A 1 81 ? 0.850 9.468 -0.656 1.00 97.19 81 ILE A CA 1
ATOM 646 C C . ILE A 1 81 ? 1.649 9.715 -1.935 1.00 97.19 81 ILE A C 1
ATOM 648 O O . ILE A 1 81 ? 2.460 10.633 -2.017 1.00 97.19 81 ILE A O 1
ATOM 652 N N . THR A 1 82 ? 1.433 8.881 -2.945 1.00 97.12 82 THR A N 1
ATOM 653 C CA . THR A 1 82 ? 2.238 8.837 -4.164 1.00 97.12 82 THR A CA 1
ATOM 654 C C . THR A 1 82 ? 1.991 9.997 -5.123 1.00 97.12 82 THR A C 1
ATOM 656 O O . THR A 1 82 ? 2.842 10.229 -5.981 1.00 97.12 82 THR A O 1
ATOM 659 N N . ALA A 1 83 ? 0.895 10.751 -4.968 1.00 97.62 83 ALA A N 1
ATOM 660 C CA . ALA A 1 83 ? 0.668 11.994 -5.710 1.00 97.62 83 ALA A CA 1
ATOM 661 C C . ALA A 1 83 ? 1.301 13.230 -5.042 1.00 97.62 83 ALA A C 1
ATOM 663 O O . ALA A 1 8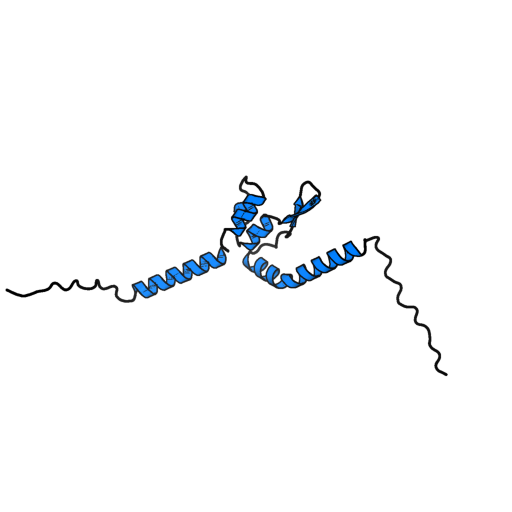3 ? 1.274 14.315 -5.618 1.00 97.62 83 ALA A O 1
ATOM 664 N N . VAL A 1 84 ? 1.868 13.086 -3.839 1.00 97.31 84 VAL A N 1
ATOM 665 C CA . VAL A 1 84 ? 2.565 14.172 -3.143 1.00 97.31 84 VAL A CA 1
ATOM 666 C C . VAL A 1 84 ? 3.990 14.301 -3.687 1.00 97.31 84 VAL A C 1
ATOM 668 O O . VAL A 1 84 ? 4.687 13.294 -3.855 1.00 97.31 84 VAL A O 1
ATOM 671 N N . ASP A 1 85 ? 4.432 15.540 -3.923 1.00 96.94 85 ASP A N 1
ATOM 672 C CA . ASP A 1 85 ? 5.768 15.871 -4.438 1.00 96.94 85 ASP A CA 1
ATOM 673 C C . ASP A 1 85 ? 6.856 15.715 -3.358 1.00 96.94 85 ASP A C 1
ATOM 675 O O . ASP A 1 85 ? 7.396 16.671 -2.805 1.00 96.94 85 ASP A O 1
ATOM 679 N N . ILE A 1 86 ? 7.124 14.460 -3.003 1.00 96.88 86 ILE A N 1
ATOM 680 C CA . ILE A 1 86 ? 8.175 14.031 -2.080 1.00 96.88 86 ILE A CA 1
ATOM 681 C C . ILE A 1 86 ? 8.965 12.875 -2.692 1.00 96.88 86 ILE A C 1
ATOM 683 O O . ILE A 1 86 ? 8.515 12.192 -3.616 1.00 96.88 86 ILE A O 1
ATOM 687 N N . SER A 1 87 ? 10.164 12.621 -2.165 1.00 95.88 87 SER A N 1
ATOM 688 C CA . SER A 1 87 ? 11.013 11.556 -2.696 1.00 95.88 87 SER A CA 1
ATOM 689 C C . SER A 1 87 ? 10.352 10.178 -2.546 1.00 95.88 87 SER A C 1
ATOM 691 O O . SER A 1 87 ? 9.622 9.914 -1.593 1.00 95.88 87 SER A O 1
ATOM 693 N N . ALA A 1 88 ? 10.662 9.236 -3.441 1.00 93.50 88 ALA A N 1
ATOM 694 C CA . ALA A 1 88 ? 10.138 7.869 -3.341 1.00 93.50 88 ALA A CA 1
ATOM 695 C C . ALA A 1 88 ? 10.498 7.171 -2.013 1.00 93.50 88 ALA A C 1
ATOM 697 O O . ALA A 1 88 ? 9.754 6.308 -1.548 1.00 93.50 88 ALA A O 1
ATOM 698 N N . ASN A 1 89 ? 11.634 7.532 -1.408 1.00 95.12 89 ASN A N 1
ATOM 699 C CA . ASN A 1 89 ? 12.024 7.021 -0.095 1.00 95.12 89 ASN A CA 1
ATOM 700 C C . ASN A 1 89 ? 11.111 7.581 1.000 1.00 95.12 89 ASN A C 1
ATOM 702 O O . ASN A 1 89 ? 10.691 6.828 1.878 1.00 95.12 89 ASN A O 1
ATOM 706 N N . ASP A 1 90 ? 10.765 8.866 0.919 1.00 97.81 90 ASP A N 1
ATOM 707 C CA . ASP A 1 90 ? 9.850 9.504 1.864 1.00 97.81 90 ASP A CA 1
ATOM 708 C C . ASP A 1 90 ? 8.424 8.980 1.702 1.00 97.81 90 ASP A C 1
ATOM 710 O O . ASP A 1 90 ? 7.767 8.727 2.705 1.00 97.81 90 ASP A O 1
ATOM 714 N N . GLN A 1 91 ? 7.973 8.698 0.474 1.00 97.75 91 GLN A N 1
ATOM 715 C CA . GLN A 1 91 ? 6.686 8.032 0.231 1.00 97.75 91 GLN A CA 1
ATOM 716 C C . GLN A 1 91 ? 6.625 6.657 0.915 1.00 97.75 91 GLN A C 1
ATOM 718 O O . GLN A 1 91 ? 5.664 6.348 1.618 1.00 97.75 91 GLN A O 1
ATOM 723 N N . ILE A 1 92 ? 7.667 5.830 0.756 1.00 96.38 92 ILE A N 1
ATOM 724 C CA . ILE A 1 92 ? 7.746 4.511 1.407 1.00 96.38 92 ILE A CA 1
ATOM 725 C C . ILE A 1 92 ? 7.792 4.659 2.931 1.00 96.38 92 ILE A C 1
ATOM 727 O O . ILE A 1 92 ? 7.119 3.905 3.633 1.00 96.38 92 ILE A O 1
ATOM 731 N N . LYS A 1 93 ? 8.556 5.628 3.449 1.00 97.50 93 LYS A N 1
ATOM 732 C CA . LYS A 1 93 ? 8.642 5.914 4.886 1.00 97.50 93 LYS A CA 1
ATOM 733 C C . LYS A 1 93 ? 7.297 6.371 5.450 1.00 97.50 93 LYS A C 1
ATOM 735 O O . LYS A 1 93 ? 6.901 5.894 6.508 1.00 97.50 93 LYS A O 1
ATOM 740 N N . ALA A 1 94 ? 6.579 7.237 4.739 1.00 97.38 94 ALA A N 1
ATOM 741 C CA . ALA A 1 94 ? 5.239 7.677 5.109 1.00 97.38 94 ALA A CA 1
ATOM 742 C C . ALA A 1 94 ? 4.250 6.504 5.129 1.00 97.38 94 ALA A C 1
ATOM 744 O O . ALA A 1 94 ? 3.512 6.354 6.098 1.00 97.38 94 ALA A O 1
ATOM 745 N N . CYS A 1 95 ? 4.296 5.619 4.124 1.00 96.19 95 CYS A N 1
ATOM 746 C CA . CYS A 1 95 ? 3.486 4.399 4.131 1.00 96.19 95 CYS A CA 1
ATOM 747 C C . CYS A 1 95 ? 3.824 3.510 5.339 1.00 96.19 95 CYS A C 1
ATOM 749 O O . CYS A 1 95 ? 2.927 3.083 6.055 1.00 96.19 95 CYS A O 1
ATOM 751 N N . GLY A 1 96 ? 5.112 3.243 5.579 1.00 94.12 96 GLY A N 1
ATOM 752 C CA . GLY A 1 96 ? 5.566 2.334 6.637 1.00 94.12 96 GLY A CA 1
ATOM 753 C C . GLY A 1 96 ? 5.334 2.845 8.062 1.00 94.12 96 GLY A C 1
ATOM 754 O O . GLY A 1 96 ? 5.159 2.037 8.966 1.00 94.12 96 GLY A O 1
ATOM 755 N N . ASN A 1 97 ? 5.307 4.165 8.257 1.00 97.00 97 ASN A N 1
ATOM 756 C CA . ASN A 1 97 ? 4.975 4.797 9.538 1.00 97.00 97 ASN A CA 1
ATOM 757 C C . ASN A 1 97 ? 3.463 5.001 9.734 1.00 97.00 97 ASN A C 1
ATOM 759 O O . ASN A 1 97 ? 3.037 5.396 10.818 1.00 97.00 97 ASN A O 1
ATOM 763 N N . GLY A 1 98 ? 2.666 4.791 8.685 1.00 94.69 98 GLY A N 1
ATOM 764 C CA . GLY A 1 98 ? 1.215 4.873 8.742 1.00 94.69 98 GLY A CA 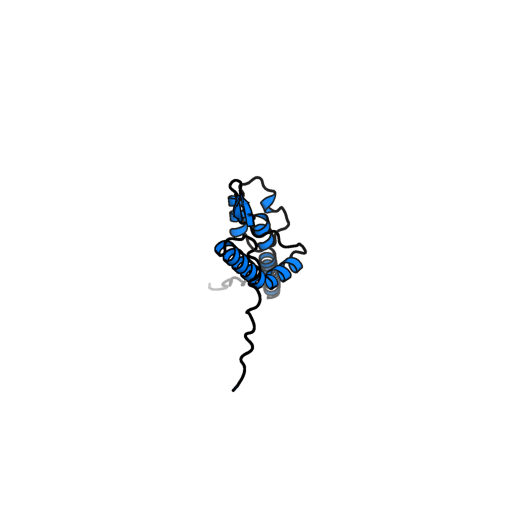1
ATOM 765 C C . GLY A 1 98 ? 0.575 3.633 9.366 1.00 94.69 98 GLY A C 1
ATOM 766 O O . GLY A 1 98 ? 1.235 2.686 9.791 1.00 94.69 98 GLY A O 1
ATOM 767 N N . VAL A 1 99 ? -0.754 3.626 9.377 1.00 96.00 99 VAL A N 1
ATOM 768 C CA . VAL A 1 99 ? -1.577 2.492 9.816 1.00 96.00 99 VAL A CA 1
ATOM 769 C C . VAL A 1 99 ? -2.358 1.928 8.635 1.00 96.00 99 VAL A C 1
ATOM 771 O O . VAL A 1 99 ? -2.647 2.647 7.678 1.00 96.00 99 VAL A O 1
ATOM 774 N N . VAL A 1 100 ? -2.714 0.643 8.692 1.00 97.12 100 VAL A N 1
ATOM 775 C CA . VAL A 1 100 ? -3.614 0.049 7.694 1.00 97.12 100 VAL A CA 1
ATOM 776 C C . VAL A 1 100 ? -5.007 0.646 7.892 1.00 97.12 100 VAL A C 1
ATOM 778 O O . VAL A 1 100 ? -5.621 0.427 8.939 1.00 97.12 100 VAL A O 1
ATOM 781 N N . THR A 1 101 ? -5.518 1.383 6.903 1.00 96.25 101 THR A N 1
ATOM 782 C CA . THR A 1 101 ? -6.744 2.197 7.034 1.00 96.25 101 THR A CA 1
ATOM 783 C C . THR A 1 101 ? -7.942 1.398 7.541 1.00 96.25 101 THR A C 1
ATOM 785 O O . THR A 1 101 ? -8.654 1.838 8.439 1.00 96.25 101 THR A O 1
ATOM 788 N N . GLN A 1 102 ? -8.143 0.186 7.025 1.00 95.94 102 GLN A N 1
ATOM 789 C CA . GLN A 1 102 ? -9.257 -0.685 7.402 1.00 95.94 102 GLN A CA 1
ATOM 790 C C . GLN A 1 102 ? -9.133 -1.176 8.853 1.00 95.94 102 GLN A C 1
ATOM 792 O O . GLN A 1 102 ? -10.143 -1.322 9.535 1.00 95.94 102 GLN A O 1
ATOM 797 N N . GLN A 1 103 ? -7.909 -1.399 9.348 1.00 96.56 103 GLN A N 1
ATOM 798 C CA . GLN A 1 103 ? -7.682 -1.774 10.748 1.00 96.56 103 GLN A CA 1
ATOM 799 C C . GLN A 1 103 ? -7.912 -0.586 11.686 1.00 96.56 103 GLN A C 1
ATOM 801 O O . GLN A 1 103 ? -8.504 -0.755 12.749 1.00 96.56 103 GLN A O 1
ATOM 806 N N . ALA A 1 104 ? -7.480 0.612 11.283 1.00 97.12 104 ALA A N 1
ATOM 807 C CA . ALA A 1 104 ? -7.722 1.835 12.040 1.00 97.12 104 ALA A CA 1
ATOM 808 C C . ALA A 1 104 ? -9.223 2.143 12.142 1.00 97.12 104 ALA A C 1
ATOM 810 O O . ALA A 1 104 ? -9.715 2.431 13.229 1.00 97.12 104 ALA A O 1
ATOM 811 N N . LEU A 1 105 ? -9.963 2.006 11.037 1.00 97.00 105 LEU A N 1
ATOM 812 C CA . LEU A 1 105 ? -11.413 2.190 11.016 1.00 97.00 105 LEU A CA 1
ATOM 813 C C . LEU A 1 105 ? -12.128 1.211 11.959 1.00 97.00 105 LEU A C 1
ATOM 815 O O . LEU A 1 105 ? -12.962 1.624 12.758 1.00 97.00 105 LEU A O 1
ATOM 819 N N . GLU A 1 106 ? -11.764 -0.072 11.916 1.00 97.81 106 GLU A N 1
ATOM 820 C CA . GLU A 1 106 ? -12.326 -1.083 12.820 1.00 97.81 106 GLU A CA 1
ATOM 821 C C . GLU A 1 106 ? -12.019 -0.778 14.293 1.00 97.81 106 GLU A C 1
ATOM 823 O O . GLU A 1 106 ? -12.885 -0.925 15.156 1.00 97.81 106 GLU A O 1
ATOM 828 N N . ALA A 1 107 ? -10.801 -0.323 14.602 1.00 97.81 107 ALA A N 1
ATOM 829 C CA . ALA A 1 107 ? -10.444 0.079 15.958 1.00 97.81 107 ALA A CA 1
ATOM 830 C C . ALA A 1 107 ? -11.316 1.248 16.446 1.00 97.81 107 ALA A C 1
ATOM 832 O O . ALA A 1 107 ? -11.842 1.192 17.558 1.00 97.81 107 ALA A O 1
ATOM 833 N N . LEU A 1 108 ? -11.528 2.260 15.599 1.00 97.81 108 LEU A N 1
ATOM 834 C CA . LEU A 1 108 ? -12.395 3.398 15.908 1.00 97.81 108 LEU A CA 1
ATOM 835 C C . LEU A 1 108 ? -13.851 2.967 16.125 1.00 97.81 108 LEU A C 1
ATOM 837 O O . LEU A 1 108 ? -14.459 3.387 17.107 1.00 97.81 108 LEU A O 1
ATOM 841 N N . HIS A 1 109 ? -14.391 2.081 15.281 1.00 97.62 109 HIS A N 1
ATOM 842 C CA . HIS A 1 109 ? -15.740 1.536 15.470 1.00 97.62 109 HIS A CA 1
ATOM 843 C C . HIS A 1 109 ? -15.887 0.806 16.810 1.00 97.62 109 HIS A C 1
ATOM 845 O O . HIS A 1 109 ? -16.860 1.022 17.529 1.00 97.62 109 HIS A O 1
ATOM 851 N N . ARG A 1 110 ? -14.905 -0.023 17.187 1.00 97.62 110 ARG A N 1
ATOM 852 C CA . ARG A 1 110 ? -14.919 -0.727 18.480 1.00 97.62 110 ARG A CA 1
ATOM 853 C C . ARG A 1 110 ? -14.840 0.224 19.666 1.00 97.62 110 ARG A C 1
ATOM 855 O O . ARG A 1 110 ? -15.496 -0.014 20.676 1.00 97.62 110 ARG A O 1
ATOM 862 N N . MET A 1 111 ? -14.033 1.276 19.557 1.00 97.25 111 MET A N 1
ATOM 863 C CA . MET A 1 111 ? -13.925 2.294 20.601 1.00 97.25 111 MET A CA 1
ATOM 864 C C . MET A 1 111 ? -15.239 3.062 20.767 1.00 97.25 111 MET A C 1
ATOM 866 O O . MET A 1 111 ? -15.698 3.214 21.895 1.00 97.25 111 MET A O 1
ATOM 870 N N . ALA A 1 112 ? -15.869 3.482 19.667 1.00 95.62 112 ALA A N 1
ATOM 871 C CA . ALA A 1 112 ? -17.159 4.170 19.698 1.00 95.62 112 ALA A CA 1
ATOM 872 C C . ALA A 1 112 ? -18.262 3.289 20.310 1.00 95.62 112 ALA A C 1
ATOM 874 O O . ALA A 1 112 ? -18.930 3.709 21.251 1.00 95.62 112 ALA A O 1
ATOM 875 N N . ALA A 1 113 ? -18.372 2.031 19.869 1.00 94.94 113 ALA A N 1
ATOM 876 C CA . ALA A 1 113 ? -19.350 1.086 20.408 1.00 94.94 113 ALA A CA 1
ATOM 877 C C . ALA A 1 113 ? -19.157 0.821 21.913 1.00 94.94 113 ALA A C 1
ATOM 879 O O . ALA A 1 113 ? -20.128 0.651 22.648 1.00 94.94 113 ALA A O 1
ATOM 880 N N . ARG A 1 114 ? -17.905 0.801 22.396 1.00 94.81 114 ARG A N 1
ATOM 881 C CA . ARG A 1 114 ? -17.613 0.690 23.833 1.00 94.81 114 ARG A CA 1
ATOM 882 C C . ARG A 1 114 ? -18.076 1.930 24.602 1.00 94.81 114 ARG A C 1
ATOM 884 O O . ARG A 1 114 ? -18.673 1.777 25.661 1.00 94.81 114 ARG A O 1
ATOM 891 N N . GLN A 1 115 ? -17.827 3.130 24.079 1.00 91.50 115 GLN A N 1
ATOM 892 C CA . GLN A 1 115 ? -18.240 4.378 24.732 1.00 91.50 115 GLN A CA 1
ATOM 893 C C . GLN A 1 115 ? -19.764 4.484 24.877 1.00 91.50 115 GLN A C 1
ATOM 895 O O . GLN A 1 115 ? -20.244 4.939 25.908 1.00 91.50 115 GLN A O 1
ATOM 900 N N . GLU A 1 116 ? -20.535 4.011 23.896 1.00 88.81 116 GLU A N 1
ATOM 901 C CA . GLU A 1 116 ? -22.004 3.969 23.979 1.00 88.81 116 GLU A CA 1
ATOM 902 C C . GLU A 1 116 ? -22.505 3.004 25.067 1.00 88.81 116 GLU A C 1
ATOM 904 O O . GLU A 1 116 ? -23.448 3.315 25.792 1.00 88.81 116 GLU A O 1
ATOM 909 N N . GLN A 1 117 ? -21.849 1.849 25.226 1.00 79.06 117 GLN A N 1
ATOM 910 C CA . GLN A 1 117 ? -22.176 0.875 26.276 1.00 79.06 117 GLN A CA 1
ATOM 911 C C . GLN A 1 117 ? -21.838 1.404 27.675 1.00 79.06 117 GLN A C 1
ATOM 913 O O . GLN A 1 117 ? -22.584 1.166 28.623 1.00 79.06 117 GLN A O 1
ATOM 918 N N . GLU A 1 118 ? -20.739 2.149 27.797 1.00 71.00 118 GLU A N 1
ATOM 919 C CA . GLU A 1 118 ? -20.338 2.823 29.035 1.00 71.00 118 GLU A CA 1
ATOM 920 C C . GLU A 1 118 ? -21.250 4.024 29.349 1.00 71.00 118 GLU A C 1
ATOM 922 O O . GLU A 1 118 ? -21.559 4.259 30.511 1.00 71.00 118 GLU A O 1
ATOM 927 N N . GLY A 1 119 ? -21.759 4.731 28.334 1.00 59.62 119 GLY A N 1
ATOM 928 C CA . GLY A 1 119 ? -22.731 5.822 28.490 1.00 59.62 119 GLY A CA 1
ATOM 929 C C . GLY A 1 119 ? -24.159 5.375 28.838 1.00 59.62 119 GLY A C 1
ATOM 930 O O . GLY A 1 119 ? -24.961 6.198 29.276 1.00 59.62 119 GLY A O 1
ATOM 931 N N . GLY A 1 120 ? -24.482 4.087 28.664 1.00 54.25 120 GLY A N 1
ATOM 932 C CA . GLY A 1 120 ? -25.741 3.469 29.106 1.00 54.25 120 GLY A CA 1
ATOM 933 C C . GLY A 1 120 ? -25.697 2.897 30.529 1.00 54.25 120 GLY A C 1
ATOM 934 O O . GLY A 1 120 ? -26.744 2.586 31.099 1.00 54.25 120 GLY A O 1
ATOM 935 N N . ALA A 1 121 ? -24.506 2.770 31.118 1.00 56.38 121 ALA A N 1
ATOM 936 C CA . ALA A 1 121 ? -24.329 2.443 32.524 1.00 56.38 121 ALA A CA 1
ATOM 937 C C . ALA A 1 121 ? -24.227 3.756 33.310 1.00 56.38 121 ALA A C 1
ATOM 939 O O . ALA A 1 121 ? -23.173 4.377 33.323 1.00 56.38 121 ALA A O 1
ATOM 940 N N . ASP A 1 122 ? -25.348 4.185 33.899 1.00 55.59 122 ASP A N 1
ATOM 941 C CA . ASP A 1 122 ? -25.488 5.274 34.880 1.00 55.59 122 ASP A CA 1
ATOM 942 C C . ASP A 1 122 ? -24.163 5.929 35.325 1.00 55.59 122 ASP A C 1
ATOM 944 O O . ASP A 1 122 ? -23.505 5.489 36.271 1.00 55.59 122 ASP A O 1
ATOM 948 N N . VAL A 1 123 ? -23.784 7.021 34.654 1.00 60.84 123 VAL A N 1
ATOM 949 C CA . VAL A 1 123 ? -22.760 7.947 35.150 1.00 60.84 123 VAL A CA 1
ATOM 950 C C . VAL A 1 123 ? -23.454 8.947 36.073 1.00 60.84 123 VAL A C 1
ATOM 952 O O . VAL A 1 123 ? -23.471 10.153 35.825 1.00 60.84 123 VAL A O 1
ATOM 955 N N . SER A 1 124 ? -24.068 8.451 37.149 1.00 57.06 124 SER A N 1
ATOM 956 C CA . SER A 1 124 ? -24.448 9.317 38.255 1.00 57.06 124 SER A CA 1
ATOM 957 C C . SER A 1 124 ? -23.166 9.943 38.801 1.00 57.06 124 SER A C 1
ATOM 959 O O . SER A 1 124 ? -22.210 9.215 39.108 1.00 57.06 124 SER A O 1
ATOM 961 N N . PRO A 1 125 ? -23.093 11.282 38.928 1.00 51.16 125 PRO A N 1
ATOM 962 C CA . PRO A 1 125 ? -21.982 11.913 39.613 1.00 51.16 125 PRO A CA 1
ATOM 963 C C . PRO A 1 125 ? -21.886 11.248 40.981 1.00 51.16 125 PRO A C 1
ATOM 965 O O . PRO A 1 125 ? -22.893 11.194 41.691 1.00 51.16 125 PRO A O 1
ATOM 968 N N . ARG A 1 126 ? -20.712 10.710 41.350 1.00 57.22 126 ARG A N 1
ATOM 969 C CA . ARG A 1 126 ? -20.468 10.308 42.740 1.00 57.22 126 ARG A CA 1
ATOM 970 C C . ARG A 1 126 ? -20.870 11.507 43.576 1.00 57.22 126 ARG A C 1
ATOM 972 O O . ARG A 1 126 ? -20.189 12.530 43.508 1.00 57.22 126 ARG A O 1
ATOM 979 N N . GLN A 1 127 ? -21.992 11.398 44.285 1.00 49.19 127 GLN A N 1
ATOM 980 C CA . GLN A 1 127 ? -22.424 12.420 45.216 1.00 49.19 127 GLN A CA 1
ATOM 981 C C . GLN A 1 127 ? -21.225 12.640 46.125 1.00 49.19 127 GLN A C 1
ATOM 983 O O . GLN A 1 127 ? -20.794 11.727 46.834 1.00 49.19 127 GLN A O 1
ATOM 988 N N . ALA A 1 128 ? -20.607 13.815 45.999 1.00 51.78 128 ALA A N 1
ATOM 989 C CA . ALA A 1 128 ? -19.655 14.275 46.979 1.00 51.78 128 ALA A CA 1
ATOM 990 C C . ALA A 1 128 ? -20.412 14.179 48.297 1.00 51.78 128 ALA A C 1
ATOM 992 O O . ALA A 1 128 ? -21.472 14.790 48.432 1.00 51.78 128 ALA A O 1
ATOM 993 N N . ALA A 1 129 ? -19.933 13.322 49.195 1.00 51.84 129 ALA A N 1
ATOM 994 C CA . ALA A 1 129 ? -20.474 13.212 50.530 1.00 51.84 129 ALA A CA 1
ATOM 995 C C . ALA A 1 129 ? -20.372 14.607 51.151 1.00 51.84 129 ALA A C 1
ATOM 997 O O . ALA A 1 129 ? -19.305 15.031 51.595 1.00 51.84 129 ALA A O 1
ATOM 998 N N . VAL A 1 130 ? -21.476 15.349 51.100 1.00 53.28 130 VAL A N 1
ATOM 999 C CA . VAL A 1 130 ? -21.677 16.520 51.931 1.00 53.28 130 VAL A CA 1
ATOM 1000 C C . VAL A 1 130 ? -21.754 15.934 53.328 1.00 53.28 130 VAL A C 1
ATOM 1002 O O . VAL A 1 130 ? -22.739 15.298 53.694 1.00 53.28 130 VAL A O 1
ATOM 1005 N N . GLY A 1 131 ? -20.643 16.039 54.054 1.00 49.62 131 GLY A N 1
ATOM 1006 C CA . GLY A 1 131 ? -20.596 15.747 55.473 1.00 49.62 131 GLY A CA 1
ATOM 1007 C C . GLY A 1 131 ? -21.511 16.728 56.186 1.00 49.62 131 GLY A C 1
ATOM 1008 O O . GLY A 1 131 ? -21.082 17.806 56.586 1.00 49.62 131 GLY A O 1
ATOM 1009 N N . GLU A 1 132 ? -22.782 16.367 56.311 1.00 52.25 132 GLU A N 1
ATOM 1010 C CA . GLU A 1 132 ? -23.644 16.929 57.332 1.00 52.25 132 GLU A CA 1
ATOM 1011 C C . GLU A 1 132 ? -23.199 16.389 58.693 1.00 52.25 132 GLU A C 1
ATOM 1013 O O . GLU A 1 132 ? -23.244 15.188 58.956 1.00 52.25 132 GLU A O 1
ATOM 1018 N N . GLY A 1 133 ? -22.811 17.317 59.567 1.00 47.50 133 GLY A N 1
ATOM 1019 C CA . GLY A 1 133 ? -22.923 17.156 61.010 1.00 47.50 133 GLY A CA 1
ATOM 1020 C C . GLY A 1 133 ? -21.634 16.803 61.746 1.00 47.50 133 GLY A C 1
ATOM 1021 O O . GLY A 1 133 ? -21.327 15.636 61.955 1.00 47.50 133 GLY A O 1
ATOM 1022 N N . LEU A 1 134 ? -21.005 17.812 62.345 1.00 45.31 134 LEU A N 1
ATOM 1023 C CA . LEU A 1 134 ? -21.083 17.920 63.800 1.00 45.31 134 LEU A CA 1
ATOM 1024 C C . LEU A 1 134 ? -20.946 19.384 64.234 1.00 45.31 134 LEU A C 1
ATOM 1026 O O . LEU A 1 134 ? -20.312 20.191 63.561 1.00 45.31 134 LEU A O 1
ATOM 1030 N N . ARG A 1 135 ? -21.654 19.670 65.321 1.00 4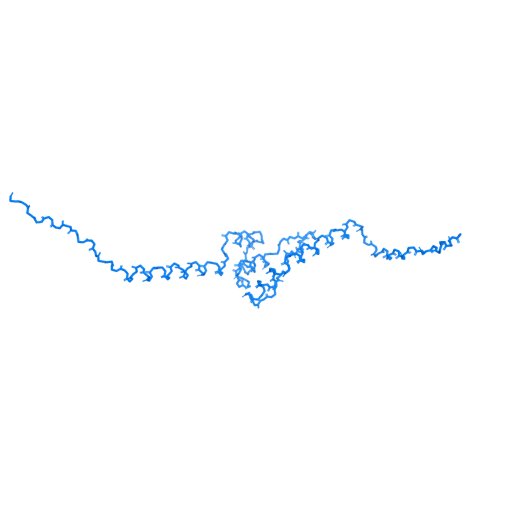7.22 135 ARG A N 1
ATOM 1031 C CA . ARG A 1 135 ? -21.805 20.945 66.025 1.00 47.22 135 ARG A CA 1
ATOM 1032 C C . ARG A 1 135 ? -20.485 21.544 66.495 1.00 47.22 135 ARG A C 1
ATOM 1034 O O . ARG A 1 135 ? -19.553 20.752 66.751 1.00 47.22 135 ARG A O 1
#

Secondary structure (DSSP, 8-state):
-------PPPPPP---S--HHHHHHHHHHHHHHHHHHHHHHHHHHHHTSPPPPSEEE-TTS-EEE-HHHHHHHTTPPTTTTTTSSS-HHHHHHHHHHS--HHHHHHHHHHHHHHHHHHHTS--------------

Radius of gyration: 30.0 Å; chains: 1; bounding box: 48×84×92 Å

Organism: NCBI:txid156980